Protein AF-A0A0G1ZPX1-F1 (afdb_monomer)

Mean predicted aligned error: 5.17 Å

Nearest PDB structures (foldseek):
  2aky-assembly1_A  TM=8.190E-01  e=2.776E-09  Saccharomyces cerevisiae
  4w5j-assembly4_D  TM=8.602E-01  e=3.936E-08  Streptococcus pneumoniae D39
  3aky-assembly1_A  TM=8.066E-01  e=1.492E-08  Saccharomyces cerevisiae
  4nu0-assembly2_B  TM=8.348E-01  e=5.099E-08  Streptococcus pneumoniae D39
  7e9v-assembly1_A  TM=6.976E-01  e=2.009E-09  Homo sapiens

Foldseek 3Di:
DFAFEEEEAEDALLCLQVVQVVVCVVPVAAEAELVVLLVCQLPPPVCVPPPLSVVQCCQCPVVVHHGDLVVSLVSVLVVLVVCLVVRGYYYYYDPDPDPVSCVSNVVSNCVRHNPRYHYDYRDDDPVSNCVSVVQWDADPPPRDTDHPPPPDDD

Solvent-accessible surface area (backbone atoms only — not comparable to full-atom values): 8716 Å² total; per-residue (Å²): 127,82,45,35,38,35,39,36,41,60,59,74,60,53,48,39,63,62,52,24,46,49,51,7,68,75,67,76,26,46,60,44,44,46,66,58,55,49,51,52,57,56,65,30,79,91,43,64,84,40,67,65,43,50,50,44,39,44,37,37,74,72,69,69,40,80,61,57,60,68,62,51,47,51,55,51,50,52,52,51,50,54,38,42,74,72,54,39,22,38,16,32,22,74,63,68,85,48,70,69,43,39,66,67,44,49,62,55,48,39,72,69,32,48,88,39,62,46,81,46,73,45,86,63,57,66,67,58,24,52,54,44,51,79,56,53,41,64,41,91,86,77,66,48,79,42,66,72,84,87,68,75,77,132

Radius of gyration: 16.5 Å; Cα contacts (8 Å, |Δi|>4): 197; chains: 1; bounding box: 27×48×40 Å

Secondary structure (DSSP, 8-state):
----EEEEE--TTS-HHHHHHHHHHHHT-EEEEHHHHHHHHHT-GGGTT-HHHHHHHHHHHTS-PPPPHHHHHHHHHHHHHHHHHTT--EEEES---SHHHHHHHHHHHHHHHTT-EEEEE----HHHHHHHHHT-EE-TTT--EE--TT----

Sequence (154 aa):
MKPFLVLIFGPPGSGKSTQAENVAKKFDAVHVDTGELLRRILHDPARQHDPKIREERIKHETDGQLNDSLWVGGIVNDELRKLATDGKSVASSGFPRTIFEAEIELPVMRELFRERIFAFILRVGEETSLFRNSRRRICTKCHKPHQKANAAPF

Structure (mmCIF, N/CA/C/O backbone):
data_AF-A0A0G1ZPX1-F1
#
_entry.id   AF-A0A0G1ZPX1-F1
#
loop_
_atom_site.group_PDB
_atom_site.id
_atom_site.type_symbol
_atom_site.label_atom_id
_atom_site.label_alt_id
_atom_site.label_comp_id
_atom_site.label_asym_id
_atom_site.label_entity_id
_atom_site.label_seq_id
_atom_site.pdbx_PDB_ins_code
_atom_site.Cartn_x
_atom_site.Cartn_y
_atom_site.Cartn_z
_atom_site.occupancy
_atom_site.B_iso_or_equiv
_atom_site.auth_seq_id
_atom_site.auth_comp_id
_atom_site.auth_asym_id
_atom_site.auth_atom_id
_atom_site.pdbx_PDB_model_num
ATOM 1 N N . MET A 1 1 ? -13.184 1.446 19.617 1.00 65.62 1 MET A N 1
ATOM 2 C CA . MET A 1 1 ? -11.769 1.015 19.744 1.00 65.62 1 MET A CA 1
ATOM 3 C C . MET A 1 1 ? -10.906 2.067 19.056 1.00 65.62 1 MET A C 1
ATOM 5 O O . MET A 1 1 ? -11.376 2.617 18.073 1.00 65.62 1 MET A O 1
ATOM 9 N N . LYS A 1 2 ? -9.707 2.407 19.552 1.00 86.31 2 LYS A N 1
ATOM 10 C CA . LYS A 1 2 ? -8.826 3.332 18.805 1.00 86.31 2 LYS A CA 1
ATOM 11 C C . LYS A 1 2 ? -8.444 2.691 17.447 1.00 86.31 2 LYS A C 1
ATOM 13 O O . LYS A 1 2 ? -8.411 1.457 17.393 1.00 86.31 2 LYS A O 1
ATOM 18 N N . PRO A 1 3 ? -8.147 3.461 16.389 1.00 95.12 3 PRO A N 1
ATOM 19 C CA . PRO A 1 3 ? -7.585 2.912 15.154 1.00 95.12 3 PRO A CA 1
ATOM 20 C C . PRO A 1 3 ? -6.213 2.262 15.386 1.00 95.12 3 PRO A C 1
ATOM 22 O O . PRO A 1 3 ? -5.539 2.550 16.383 1.00 95.12 3 PRO A O 1
ATOM 25 N N . PHE A 1 4 ? -5.811 1.355 14.502 1.00 97.69 4 PHE A N 1
ATOM 26 C CA . PHE A 1 4 ? -4.465 0.777 14.446 1.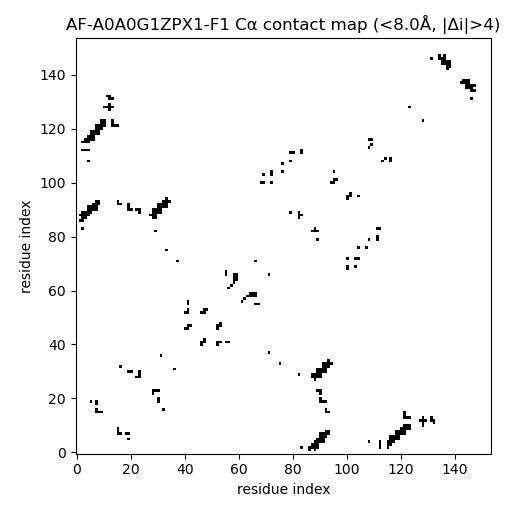00 97.69 4 PHE A CA 1
ATOM 27 C C . PHE A 1 4 ? -4.038 0.575 12.990 1.00 97.69 4 PHE A C 1
ATOM 29 O O . PHE A 1 4 ? -4.887 0.501 12.102 1.00 97.69 4 PHE A O 1
ATOM 36 N N . LEU A 1 5 ? -2.737 0.425 12.767 1.00 98.31 5 LEU A N 1
ATOM 37 C CA . LEU A 1 5 ? -2.144 0.118 11.471 1.00 98.31 5 LEU A CA 1
ATOM 38 C C . LEU A 1 5 ? -1.375 -1.203 11.549 1.00 98.31 5 LEU A C 1
ATOM 40 O O . LEU A 1 5 ? -0.549 -1.401 12.436 1.00 98.31 5 LEU A O 1
ATOM 44 N N . VAL A 1 6 ? -1.634 -2.105 10.609 1.00 98.44 6 VAL A N 1
ATOM 45 C CA . VAL A 1 6 ? -0.861 -3.331 10.398 1.00 98.44 6 VAL A CA 1
ATOM 46 C C . VAL A 1 6 ? -0.168 -3.243 9.046 1.00 98.44 6 VAL A C 1
ATOM 48 O O . VAL A 1 6 ? -0.834 -3.088 8.033 1.00 98.44 6 VAL A O 1
ATOM 51 N N . LEU A 1 7 ? 1.152 -3.384 9.015 1.00 98.12 7 LEU A N 1
ATOM 52 C CA . LEU A 1 7 ? 1.969 -3.456 7.808 1.00 98.12 7 LEU A CA 1
ATOM 53 C C . LEU A 1 7 ? 2.355 -4.912 7.546 1.00 98.12 7 LEU A C 1
ATOM 55 O O . LEU A 1 7 ? 2.840 -5.598 8.450 1.00 98.12 7 LEU A O 1
ATOM 59 N N . ILE A 1 8 ? 2.163 -5.391 6.315 1.00 97.94 8 ILE A N 1
ATOM 60 C CA . ILE A 1 8 ? 2.538 -6.757 5.925 1.00 97.94 8 ILE A CA 1
ATOM 61 C C . ILE A 1 8 ? 3.564 -6.738 4.794 1.00 97.94 8 ILE A C 1
ATOM 63 O O . ILE A 1 8 ? 3.263 -6.433 3.637 1.00 97.94 8 ILE A O 1
ATOM 67 N N . PHE A 1 9 ? 4.775 -7.163 5.135 1.00 96.31 9 PHE A N 1
ATOM 68 C CA . PHE A 1 9 ? 5.931 -7.257 4.254 1.00 96.31 9 PHE A CA 1
ATOM 69 C C . PHE A 1 9 ? 6.220 -8.700 3.830 1.00 96.31 9 PHE A C 1
ATOM 71 O O . PHE A 1 9 ? 5.698 -9.669 4.382 1.00 96.31 9 PHE A O 1
ATOM 78 N N . GLY A 1 10 ? 7.077 -8.852 2.823 1.00 94.00 10 GLY A N 1
ATOM 79 C CA . GLY A 1 10 ? 7.533 -10.144 2.311 1.00 94.00 10 GLY A CA 1
ATOM 80 C C . GLY A 1 10 ? 7.719 -10.152 0.790 1.00 94.00 10 GLY A C 1
ATOM 81 O O . GLY A 1 10 ? 7.264 -9.233 0.098 1.00 94.00 10 GLY A O 1
ATOM 82 N N . PRO A 1 11 ? 8.343 -11.200 0.230 1.00 92.62 11 PRO A N 1
ATOM 83 C CA . PRO A 1 11 ? 8.634 -11.267 -1.199 1.00 92.62 11 PRO A CA 1
ATOM 84 C C . PRO A 1 11 ? 7.355 -11.361 -2.054 1.00 92.62 11 PRO A C 1
ATOM 86 O O . PRO A 1 11 ? 6.268 -11.676 -1.545 1.00 92.62 11 PRO A O 1
ATOM 89 N N . PRO A 1 12 ? 7.413 -11.057 -3.364 1.00 89.44 12 PRO A N 1
ATOM 90 C CA . PRO A 1 12 ? 6.324 -11.362 -4.294 1.00 89.44 12 PRO A CA 1
ATOM 91 C C . PRO A 1 12 ? 5.862 -12.818 -4.136 1.00 89.44 12 PRO A C 1
ATOM 93 O O . PRO A 1 12 ? 6.661 -13.704 -3.886 1.00 89.44 12 PRO A O 1
ATOM 96 N N . GLY A 1 13 ? 4.564 -13.102 -4.229 1.00 89.31 13 GLY A N 1
ATOM 97 C CA . GLY A 1 13 ? 4.069 -14.479 -4.042 1.00 89.31 13 GLY A CA 1
ATOM 98 C C . GLY A 1 13 ? 4.023 -14.988 -2.590 1.00 89.31 13 GLY A C 1
ATOM 99 O O . GLY A 1 13 ? 3.494 -16.074 -2.355 1.00 89.31 13 GLY A O 1
ATOM 100 N N . SER A 1 14 ? 4.470 -14.217 -1.590 1.00 93.12 14 SER A N 1
ATOM 101 C CA . SER A 1 14 ? 4.420 -14.663 -0.185 1.00 93.12 14 SER A CA 1
ATOM 102 C C . SER A 1 14 ? 3.011 -14.728 0.416 1.00 93.12 14 SER A C 1
ATOM 104 O O . SER A 1 14 ? 2.803 -15.426 1.404 1.00 93.12 14 SER A O 1
ATOM 106 N N . GLY A 1 15 ? 2.036 -14.048 -0.198 1.00 92.06 15 GLY A N 1
ATOM 107 C CA . GLY A 1 15 ? 0.650 -13.991 0.279 1.00 92.06 15 GLY A CA 1
ATOM 108 C C . GLY A 1 15 ? 0.310 -12.750 1.111 1.00 92.06 15 GLY A C 1
ATOM 109 O O . GLY A 1 15 ? -0.698 -12.766 1.807 1.00 92.06 15 GLY A O 1
ATOM 110 N N . LYS A 1 16 ? 1.111 -11.674 1.031 1.00 94.56 16 LYS A N 1
ATOM 111 C CA . LYS A 1 16 ? 0.893 -10.418 1.782 1.00 94.56 16 LYS A CA 1
ATOM 112 C C . LYS A 1 16 ? -0.537 -9.890 1.682 1.00 94.56 16 LYS A C 1
ATOM 114 O O . LYS A 1 16 ? -1.182 -9.743 2.708 1.00 94.56 16 LYS A O 1
ATOM 119 N N . SER A 1 17 ? -1.038 -9.673 0.461 1.00 92.50 17 SER A N 1
ATOM 120 C CA . SER A 1 17 ? -2.388 -9.141 0.232 1.00 92.50 17 SER A CA 1
ATOM 121 C C . SER A 1 17 ? -3.462 -10.073 0.800 1.00 92.50 17 SER A C 1
ATOM 123 O O . SER A 1 17 ? -4.414 -9.606 1.406 1.00 92.50 17 SER A O 1
ATOM 125 N N . THR A 1 18 ? -3.280 -11.397 0.701 1.00 93.00 18 THR A N 1
ATOM 126 C CA . THR A 1 18 ? -4.194 -12.377 1.315 1.00 93.00 18 THR A CA 1
ATOM 127 C C . THR A 1 18 ? -4.211 -12.260 2.837 1.00 93.00 18 THR A C 1
ATOM 129 O O . THR A 1 18 ? -5.279 -12.274 3.442 1.00 93.00 18 THR A O 1
ATOM 132 N N . GLN A 1 19 ? -3.045 -12.125 3.474 1.00 96.00 19 GLN A N 1
ATOM 133 C CA . GLN A 1 19 ? -2.977 -11.947 4.924 1.00 96.00 19 GLN A CA 1
ATOM 134 C C . GLN A 1 19 ? -3.530 -10.584 5.355 1.00 96.00 19 GLN A C 1
ATOM 136 O O . GLN A 1 19 ? -4.224 -10.511 6.364 1.00 96.00 19 GLN A O 1
ATOM 141 N N . ALA A 1 20 ? -3.302 -9.528 4.573 1.00 97.06 20 ALA A N 1
ATOM 142 C CA . ALA A 1 20 ? -3.843 -8.199 4.846 1.00 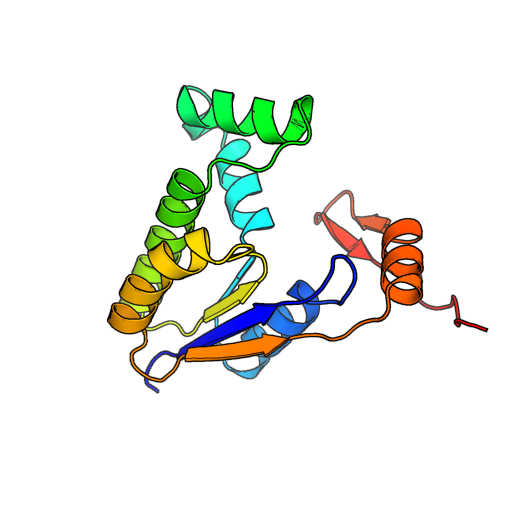97.06 20 ALA A CA 1
ATOM 143 C C . ALA A 1 20 ? -5.374 -8.195 4.739 1.00 97.06 20 ALA A C 1
ATOM 145 O O . ALA A 1 20 ? -6.039 -7.686 5.635 1.00 97.06 20 ALA A O 1
ATOM 146 N N . GLU A 1 21 ? -5.937 -8.861 3.726 1.00 95.94 21 GLU A N 1
ATOM 147 C CA . GLU A 1 21 ? -7.383 -9.058 3.578 1.00 95.94 21 GLU A CA 1
ATOM 148 C C . GLU A 1 21 ? -7.968 -9.860 4.759 1.00 95.94 21 GLU A C 1
ATOM 150 O O . GLU A 1 21 ? -9.048 -9.538 5.256 1.00 95.94 21 GLU A O 1
ATOM 155 N N . ASN A 1 22 ? -7.255 -10.875 5.262 1.00 97.12 22 ASN A N 1
ATOM 156 C CA . ASN A 1 22 ? -7.686 -11.642 6.436 1.00 97.12 22 ASN A CA 1
ATOM 157 C C . ASN A 1 22 ? -7.653 -10.811 7.728 1.00 97.12 22 ASN A C 1
ATOM 159 O O . ASN A 1 22 ? -8.587 -10.892 8.525 1.00 97.12 22 ASN A O 1
ATOM 163 N N . VAL A 1 23 ? -6.603 -10.010 7.938 1.00 97.81 23 VAL A N 1
ATOM 164 C CA . VAL A 1 23 ? -6.504 -9.076 9.074 1.00 97.81 23 VAL A CA 1
ATOM 165 C C . VAL A 1 23 ? -7.627 -8.043 8.999 1.00 97.81 23 VAL A C 1
ATOM 167 O O . VAL A 1 23 ? -8.340 -7.855 9.982 1.00 97.81 23 VAL A O 1
ATOM 170 N N . ALA A 1 24 ? -7.831 -7.439 7.826 1.00 97.81 24 ALA A N 1
ATOM 171 C CA . ALA A 1 24 ? -8.905 -6.489 7.565 1.00 97.81 24 ALA A CA 1
ATOM 172 C C . ALA A 1 24 ? -10.274 -7.061 7.957 1.00 97.81 24 ALA A C 1
ATOM 174 O O . ALA A 1 24 ? -10.969 -6.493 8.796 1.00 97.81 24 ALA A O 1
ATOM 175 N N . LYS A 1 25 ? -10.613 -8.254 7.450 1.00 97.62 25 LYS A N 1
ATOM 176 C CA . LYS A 1 25 ? -11.876 -8.938 7.773 1.00 97.62 25 LYS A CA 1
ATOM 177 C C . LYS A 1 25 ? -12.015 -9.277 9.255 1.00 97.62 25 LYS A C 1
ATOM 179 O O . LYS A 1 25 ? -13.089 -9.108 9.819 1.00 97.62 25 LYS A O 1
ATOM 184 N N . LYS A 1 26 ? -10.953 -9.782 9.886 1.00 97.88 26 LYS A N 1
ATOM 185 C CA . LYS A 1 26 ? -11.003 -10.254 11.278 1.00 97.88 26 LYS A CA 1
ATOM 186 C C . LYS A 1 26 ? -11.179 -9.118 12.286 1.00 97.88 26 LYS A C 1
ATOM 188 O O . LYS A 1 26 ? -11.785 -9.334 13.330 1.00 97.88 26 LYS A O 1
ATOM 193 N N . PHE A 1 27 ? -10.620 -7.947 11.999 1.00 96.88 27 PHE A N 1
ATOM 194 C CA . PHE A 1 27 ? -10.555 -6.836 12.948 1.00 96.88 27 PHE A CA 1
ATOM 195 C C . PHE A 1 27 ? -11.361 -5.603 12.520 1.00 96.88 27 PHE A C 1
ATOM 197 O O . PHE A 1 27 ? -11.142 -4.533 13.086 1.00 96.88 27 PHE A O 1
ATOM 204 N N . ASP A 1 28 ? -12.263 -5.749 11.542 1.00 96.50 28 ASP A N 1
ATOM 205 C CA . ASP A 1 28 ? -13.049 -4.646 10.965 1.00 96.50 28 ASP A CA 1
ATOM 206 C C . ASP A 1 28 ? -12.162 -3.458 10.539 1.00 96.50 28 ASP A C 1
ATOM 208 O O . ASP A 1 28 ? -12.388 -2.292 10.863 1.00 96.50 28 ASP A O 1
ATOM 212 N N . ALA A 1 29 ? -11.068 -3.790 9.854 1.00 97.94 29 ALA A N 1
ATOM 213 C CA . ALA A 1 29 ? -10.107 -2.841 9.312 1.00 97.94 29 ALA A CA 1
ATOM 214 C C . ALA A 1 29 ? -10.225 -2.772 7.782 1.00 97.94 29 ALA A C 1
ATOM 216 O O . ALA A 1 29 ? -10.775 -3.663 7.135 1.00 97.94 29 ALA A O 1
ATOM 217 N N . VAL A 1 30 ? -9.681 -1.713 7.190 1.00 98.12 30 VAL A N 1
ATOM 218 C CA . VAL A 1 30 ? -9.629 -1.530 5.736 1.00 98.12 30 VAL A CA 1
ATOM 219 C C . VAL A 1 30 ? -8.313 -2.088 5.204 1.00 98.12 30 VAL A C 1
ATOM 221 O O . VAL A 1 30 ? -7.242 -1.769 5.718 1.00 98.12 30 VAL A O 1
ATOM 224 N N . HIS A 1 31 ? -8.382 -2.930 4.170 1.00 97.88 31 HIS A N 1
ATOM 225 C CA . HIS A 1 31 ? -7.189 -3.379 3.453 1.00 97.88 31 HIS A CA 1
ATOM 226 C C . HIS A 1 31 ? -6.764 -2.310 2.444 1.00 97.88 31 HIS A C 1
ATOM 228 O O . HIS A 1 31 ? -7.504 -2.015 1.509 1.00 97.88 31 HIS A O 1
ATOM 234 N N . VAL A 1 32 ? -5.565 -1.759 2.628 1.00 97.44 32 VAL A N 1
ATOM 235 C CA . VAL A 1 32 ? -4.914 -0.862 1.669 1.00 97.44 32 VAL A CA 1
ATOM 236 C C . VAL A 1 32 ? -3.848 -1.659 0.912 1.00 97.44 32 VAL A C 1
ATOM 238 O O . VAL A 1 32 ? -2.773 -1.947 1.436 1.00 97.44 32 VAL A O 1
ATOM 241 N N . ASP A 1 33 ? -4.150 -2.061 -0.323 1.00 95.38 33 ASP A N 1
ATOM 242 C CA . ASP A 1 33 ? -3.153 -2.602 -1.254 1.00 95.38 33 ASP A CA 1
ATOM 243 C C . ASP A 1 33 ? -2.617 -1.454 -2.112 1.00 95.38 33 ASP A C 1
ATOM 245 O O . ASP A 1 33 ? -3.327 -0.940 -2.980 1.00 95.38 33 ASP A O 1
ATOM 249 N N . THR A 1 34 ? -1.368 -1.039 -1.881 1.00 94.31 34 THR A N 1
ATOM 250 C CA . THR A 1 34 ? -0.774 0.098 -2.603 1.00 94.31 34 THR A CA 1
ATOM 251 C C . THR A 1 34 ? -0.768 -0.131 -4.111 1.00 94.31 34 THR A C 1
ATOM 253 O O . THR A 1 34 ? -1.014 0.793 -4.877 1.00 94.31 34 THR A O 1
ATOM 256 N N . GLY A 1 35 ? -0.540 -1.367 -4.564 1.00 91.44 35 GLY A N 1
ATOM 257 C CA . GLY A 1 35 ? -0.548 -1.674 -5.991 1.00 91.44 35 GLY A CA 1
ATOM 258 C C . GLY A 1 35 ? -1.940 -1.525 -6.601 1.00 91.44 35 GLY A C 1
ATOM 259 O O . GLY A 1 35 ? -2.070 -1.069 -7.734 1.00 91.44 35 GLY A O 1
ATOM 260 N N . GLU A 1 36 ? -2.992 -1.902 -5.872 1.00 91.62 36 GLU A N 1
ATOM 261 C CA . GLU A 1 36 ? -4.369 -1.685 -6.319 1.00 91.62 36 GLU A CA 1
ATOM 262 C C . GLU A 1 36 ? -4.759 -0.206 -6.292 1.00 91.62 36 GLU A C 1
ATOM 264 O O . GLU A 1 36 ? -5.353 0.275 -7.255 1.00 91.62 36 GLU A O 1
ATOM 269 N N . LEU A 1 37 ? -4.380 0.516 -5.235 1.00 94.75 37 LEU A N 1
ATOM 270 C CA . LEU A 1 37 ? -4.597 1.956 -5.110 1.00 94.75 37 LEU A CA 1
ATOM 271 C C . LEU A 1 37 ? -3.966 2.714 -6.286 1.00 94.75 37 LEU A C 1
ATOM 273 O O . LEU A 1 37 ? -4.651 3.480 -6.963 1.00 94.75 37 LEU A O 1
ATOM 277 N N . LEU A 1 38 ? -2.695 2.433 -6.588 1.00 94.06 38 LEU A N 1
ATOM 278 C CA . LEU A 1 38 ? -1.994 3.039 -7.719 1.00 94.06 38 LEU A CA 1
ATOM 279 C C . LEU A 1 38 ? -2.639 2.661 -9.055 1.00 94.06 38 LEU A C 1
ATOM 281 O O . LEU A 1 38 ? -2.897 3.549 -9.859 1.00 94.06 38 LEU A O 1
ATOM 285 N N . ARG A 1 39 ? -2.986 1.383 -9.286 1.00 91.44 39 ARG A N 1
ATOM 286 C CA . ARG A 1 39 ? -3.693 0.972 -10.516 1.00 91.44 39 ARG A CA 1
ATOM 287 C C . ARG A 1 39 ? -5.006 1.732 -10.705 1.00 91.44 39 ARG A C 1
ATOM 289 O O . ARG A 1 39 ? -5.286 2.187 -11.809 1.00 91.44 39 ARG A O 1
ATOM 296 N N . ARG A 1 40 ? -5.803 1.901 -9.644 1.00 93.19 40 ARG A N 1
ATOM 297 C CA . ARG A 1 40 ? -7.055 2.674 -9.715 1.00 93.19 40 ARG A CA 1
ATOM 298 C C . ARG A 1 40 ? -6.792 4.123 -10.113 1.00 93.19 40 ARG A C 1
ATOM 300 O O . ARG A 1 40 ? -7.521 4.644 -10.941 1.00 93.19 40 ARG A O 1
ATOM 307 N N . ILE A 1 41 ? -5.750 4.746 -9.566 1.00 94.25 41 ILE A N 1
ATOM 308 C CA . ILE A 1 41 ? -5.385 6.137 -9.864 1.00 94.25 41 ILE A CA 1
ATOM 309 C C . ILE A 1 41 ? -4.851 6.290 -11.296 1.00 94.25 41 ILE A C 1
ATOM 311 O O . ILE A 1 41 ? -5.276 7.194 -12.010 1.00 94.25 41 ILE A O 1
ATOM 315 N N . LEU A 1 42 ? -3.957 5.399 -11.734 1.00 93.81 42 LEU A N 1
ATOM 316 C CA . LEU A 1 42 ? -3.329 5.445 -13.061 1.00 93.81 42 LEU A CA 1
ATOM 317 C C . LEU A 1 42 ? -4.328 5.205 -14.208 1.00 93.81 42 LEU A C 1
ATOM 319 O O . LEU A 1 42 ? -4.159 5.739 -15.312 1.00 93.81 42 LEU A O 1
ATOM 323 N N . HIS A 1 43 ? -5.381 4.427 -13.941 1.00 92.00 43 HIS A N 1
ATOM 324 C CA . HIS A 1 43 ? -6.438 4.101 -14.900 1.00 92.00 43 HIS A CA 1
ATOM 325 C C . HIS A 1 43 ? -7.757 4.850 -14.659 1.00 92.00 43 HIS A C 1
ATOM 327 O O . HIS A 1 43 ? -8.734 4.571 -15.351 1.00 92.00 43 HIS A O 1
ATOM 333 N N . ASP A 1 44 ? -7.809 5.800 -13.720 1.00 94.12 44 ASP A N 1
ATOM 334 C CA . ASP A 1 44 ? -9.000 6.623 -13.487 1.00 94.12 44 ASP A CA 1
ATOM 335 C C . ASP A 1 44 ? -9.267 7.496 -14.730 1.00 94.12 44 ASP A C 1
ATOM 337 O O . ASP A 1 44 ? -8.412 8.327 -15.069 1.00 94.12 44 ASP A O 1
ATOM 341 N N . PRO A 1 45 ? -10.414 7.345 -15.427 1.00 91.50 45 PRO A N 1
ATOM 342 C CA . PRO A 1 45 ? -10.745 8.147 -16.603 1.00 91.50 45 PRO A CA 1
ATOM 343 C C . PRO A 1 45 ? -10.716 9.655 -16.329 1.00 91.50 45 PRO A C 1
ATOM 345 O O . PRO A 1 45 ? -10.308 10.426 -17.195 1.00 91.50 45 PRO A O 1
ATOM 348 N N . ALA A 1 46 ? -11.081 10.077 -15.114 1.00 94.25 46 ALA A N 1
ATOM 349 C CA . ALA A 1 46 ? -11.112 11.487 -14.736 1.00 94.25 46 ALA A CA 1
ATOM 350 C C . ALA A 1 46 ? -9.710 12.103 -14.595 1.00 94.25 46 ALA A C 1
ATOM 352 O O . ALA A 1 46 ? -9.565 13.322 -14.639 1.00 94.25 46 ALA A O 1
ATOM 353 N N . ARG A 1 47 ? -8.667 11.274 -14.443 1.00 91.06 47 ARG A N 1
ATOM 354 C CA . ARG A 1 47 ? -7.282 11.713 -14.202 1.00 91.06 47 ARG A CA 1
ATOM 355 C C . ARG A 1 47 ? -6.368 11.541 -15.412 1.00 91.06 47 ARG A C 1
ATOM 357 O O . ARG A 1 47 ? -5.183 11.839 -15.331 1.00 91.06 47 ARG A O 1
ATOM 364 N N . GLN A 1 48 ? -6.896 11.091 -16.552 1.00 87.75 48 GLN A N 1
ATOM 365 C CA . GLN A 1 48 ? -6.087 10.784 -17.741 1.00 87.75 48 GLN A CA 1
ATOM 366 C C . GLN A 1 48 ? -5.392 12.007 -18.358 1.00 87.75 48 GLN A C 1
ATOM 368 O O . GLN A 1 48 ? -4.424 11.846 -19.102 1.00 87.75 48 GLN A O 1
ATOM 373 N N . HIS A 1 49 ? -5.874 13.214 -18.053 1.00 90.94 49 HIS A N 1
ATOM 374 C CA . HIS A 1 49 ? -5.281 14.471 -18.511 1.00 90.94 49 HIS A CA 1
ATOM 375 C C . HIS A 1 49 ? -4.180 15.007 -17.587 1.00 90.94 49 HIS A C 1
ATOM 377 O O . HIS A 1 49 ? -3.502 15.958 -17.966 1.00 90.94 49 HIS A O 1
ATOM 383 N N . ASP A 1 50 ? -3.978 14.409 -16.409 1.00 95.44 50 ASP A N 1
ATOM 384 C CA . ASP A 1 50 ? -2.910 14.804 -15.495 1.00 95.44 50 ASP A CA 1
ATOM 385 C C . ASP A 1 50 ? -1.543 14.345 -16.055 1.00 95.44 50 ASP A C 1
ATOM 387 O O . ASP A 1 50 ? -1.323 13.139 -16.250 1.00 95.44 50 ASP A O 1
ATOM 391 N N . PRO A 1 51 ? -0.604 15.276 -16.329 1.00 95.19 51 PRO A N 1
ATOM 392 C CA . PRO A 1 51 ? 0.711 14.938 -16.866 1.00 95.19 51 PRO A CA 1
ATOM 393 C C . PRO A 1 51 ? 1.499 13.972 -15.978 1.00 95.19 51 PRO A C 1
ATOM 395 O O . PRO A 1 51 ? 2.175 13.086 -16.504 1.00 95.19 51 PRO A O 1
ATOM 398 N N . LYS A 1 52 ? 1.381 14.100 -14.649 1.00 95.50 52 LYS A N 1
ATOM 399 C CA . LYS A 1 52 ? 2.088 13.243 -13.697 1.00 95.50 52 LYS A CA 1
ATOM 400 C C . LYS A 1 52 ? 1.536 11.824 -13.728 1.00 95.50 52 LYS A C 1
ATOM 402 O O . LYS A 1 52 ? 2.305 10.870 -13.754 1.00 95.50 52 LYS A O 1
ATOM 407 N N . ILE A 1 53 ? 0.213 11.669 -13.814 1.00 94.75 53 ILE A N 1
ATOM 408 C CA . ILE A 1 53 ? -0.421 10.349 -13.971 1.00 94.75 53 ILE A CA 1
ATOM 409 C C . ILE A 1 53 ? 0.050 9.660 -15.249 1.00 94.75 53 ILE A C 1
ATOM 411 O O . ILE A 1 53 ? 0.360 8.468 -15.237 1.00 94.75 53 ILE A O 1
ATOM 415 N N . ARG A 1 54 ? 0.130 10.402 -16.358 1.00 94.12 54 ARG A N 1
ATOM 416 C CA . ARG A 1 54 ? 0.610 9.855 -17.630 1.00 94.12 54 ARG A CA 1
ATOM 417 C C . ARG A 1 54 ? 2.074 9.417 -17.548 1.00 94.12 54 ARG A C 1
ATOM 419 O O . ARG A 1 54 ? 2.388 8.330 -18.027 1.00 94.12 54 ARG A O 1
ATOM 426 N N . GLU A 1 55 ? 2.940 10.241 -16.963 1.00 95.19 55 GLU A N 1
ATOM 427 C CA . GLU A 1 55 ? 4.359 9.928 -16.742 1.00 95.19 55 GLU A CA 1
ATOM 428 C C . GLU A 1 55 ? 4.518 8.648 -15.909 1.00 95.19 55 GLU A C 1
ATOM 430 O O . GLU A 1 55 ? 5.169 7.695 -16.336 1.00 95.19 55 GLU A O 1
ATOM 435 N N . GLU A 1 56 ? 3.857 8.593 -14.753 1.00 95.94 56 GLU A N 1
ATOM 436 C CA . GLU A 1 56 ? 3.931 7.469 -13.818 1.00 95.94 56 GLU A CA 1
ATOM 437 C C . GLU A 1 56 ? 3.358 6.176 -14.408 1.00 95.94 56 GLU A C 1
ATOM 439 O O . GLU A 1 56 ? 3.877 5.086 -14.152 1.00 95.94 56 GLU A O 1
ATOM 444 N N . ARG A 1 57 ? 2.323 6.278 -15.251 1.00 93.75 57 ARG A N 1
ATOM 445 C CA . ARG A 1 57 ? 1.784 5.124 -15.974 1.00 93.75 57 ARG A CA 1
ATOM 446 C C . ARG A 1 57 ? 2.792 4.565 -16.972 1.00 93.75 57 ARG A C 1
ATOM 448 O O . ARG A 1 57 ? 3.010 3.359 -16.981 1.00 93.75 57 ARG A O 1
ATOM 455 N N . ILE A 1 58 ? 3.414 5.419 -17.789 1.00 92.19 58 ILE A N 1
ATOM 456 C CA . ILE A 1 58 ? 4.426 4.993 -18.774 1.00 92.19 58 ILE A CA 1
ATOM 457 C C . ILE A 1 58 ? 5.606 4.333 -18.057 1.00 92.19 58 ILE A C 1
ATOM 459 O O . ILE A 1 58 ? 5.986 3.215 -18.402 1.00 92.19 58 ILE A O 1
ATOM 463 N N . LYS A 1 59 ? 6.113 4.973 -17.000 1.00 92.88 59 LYS A N 1
ATOM 464 C CA . LYS A 1 59 ? 7.221 4.455 -16.192 1.00 92.88 59 LYS A CA 1
ATOM 465 C C . LYS A 1 59 ? 6.936 3.051 -15.645 1.00 92.88 59 LYS A C 1
ATOM 467 O O . LYS A 1 59 ? 7.800 2.177 -15.690 1.00 92.88 59 LYS A O 1
ATOM 472 N N . HIS A 1 60 ? 5.722 2.821 -15.146 1.00 90.69 60 HIS A N 1
ATOM 473 C CA . HIS A 1 60 ? 5.343 1.545 -14.544 1.00 90.69 60 HIS A CA 1
ATOM 474 C C . HIS A 1 60 ? 4.985 0.456 -15.565 1.00 90.69 60 HIS A C 1
ATOM 476 O O . HIS A 1 60 ? 5.407 -0.690 -15.421 1.00 90.69 60 HIS A O 1
ATOM 482 N N . GLU A 1 61 ? 4.194 0.786 -16.585 1.00 89.88 61 GLU A N 1
ATOM 483 C CA . GLU A 1 61 ? 3.624 -0.205 -17.508 1.00 89.88 61 GLU A CA 1
ATOM 484 C C . GLU A 1 61 ? 4.499 -0.465 -18.730 1.00 89.88 61 GLU A C 1
ATOM 486 O O . GLU A 1 61 ? 4.550 -1.598 -19.208 1.00 89.88 61 GLU A O 1
ATOM 491 N N . THR A 1 62 ? 5.181 0.565 -19.226 1.00 87.69 62 THR A N 1
ATOM 492 C CA . THR A 1 62 ? 6.009 0.472 -20.432 1.00 87.69 62 THR A CA 1
ATOM 493 C C . THR A 1 62 ? 7.454 0.161 -20.072 1.00 87.69 62 THR A C 1
ATOM 495 O O . THR A 1 62 ? 8.040 -0.760 -20.637 1.00 87.69 62 THR A O 1
ATOM 498 N N . ASP A 1 63 ? 8.014 0.881 -19.098 1.00 90.12 63 ASP A N 1
ATOM 499 C CA . ASP A 1 63 ? 9.445 0.778 -18.780 1.00 90.12 63 ASP A CA 1
ATOM 500 C C . ASP A 1 63 ? 9.741 -0.285 -17.710 1.00 90.12 63 ASP A C 1
ATOM 502 O O . ASP A 1 63 ? 10.902 -0.592 -17.435 1.00 90.12 63 ASP A O 1
ATOM 506 N N . GLY A 1 64 ? 8.698 -0.839 -17.077 1.00 86.88 64 GLY A N 1
ATOM 507 C CA . GLY A 1 64 ? 8.820 -1.818 -15.994 1.00 86.88 64 GLY A CA 1
ATOM 508 C C . GLY A 1 64 ? 9.498 -1.265 -14.735 1.00 86.88 64 GLY A C 1
ATOM 509 O O . GLY A 1 64 ? 9.984 -2.036 -13.905 1.00 86.88 64 GLY A O 1
ATOM 510 N N . GLN A 1 65 ? 9.560 0.060 -14.592 1.00 90.56 65 GLN A N 1
ATOM 511 C CA . GLN A 1 65 ? 10.184 0.732 -13.460 1.00 90.56 65 GLN A CA 1
ATOM 512 C C . GLN A 1 65 ? 9.179 0.963 -12.330 1.00 90.56 65 GLN A C 1
ATOM 514 O O . GLN A 1 65 ? 7.963 0.966 -12.510 1.00 90.56 65 GLN A O 1
ATOM 519 N N . LEU A 1 66 ? 9.691 1.191 -11.123 1.00 88.62 66 LEU A N 1
ATOM 520 C CA . LEU A 1 66 ? 8.839 1.591 -10.012 1.00 88.62 66 LEU A CA 1
ATOM 521 C C . LEU A 1 66 ? 8.378 3.042 -10.183 1.00 88.62 66 LEU A C 1
ATOM 523 O O . LEU A 1 66 ? 9.152 3.908 -10.599 1.00 88.62 66 LEU A O 1
ATOM 527 N N . ASN A 1 67 ? 7.132 3.302 -9.789 1.00 94.25 67 ASN A N 1
ATOM 528 C CA . ASN A 1 67 ? 6.630 4.660 -9.624 1.00 94.25 67 ASN A CA 1
ATOM 529 C C . ASN A 1 67 ? 7.499 5.469 -8.656 1.00 94.25 67 ASN A C 1
ATOM 531 O O . ASN A 1 67 ? 8.147 4.896 -7.775 1.00 94.25 67 ASN A O 1
ATOM 535 N N . ASP A 1 68 ? 7.513 6.789 -8.830 1.00 94.69 68 ASP A N 1
ATOM 536 C CA . ASP A 1 68 ? 8.272 7.692 -7.966 1.00 94.69 68 ASP A CA 1
ATOM 537 C C . ASP A 1 68 ? 7.886 7.541 -6.482 1.00 94.69 68 ASP A C 1
ATOM 539 O O . ASP A 1 68 ? 6.712 7.611 -6.116 1.00 94.69 68 ASP A O 1
ATOM 543 N N . SER A 1 69 ? 8.881 7.324 -5.617 1.00 94.94 69 SER A N 1
ATOM 544 C CA . SER A 1 69 ? 8.654 7.033 -4.197 1.00 94.94 69 SER A CA 1
ATOM 545 C C . SER A 1 69 ? 7.967 8.175 -3.446 1.00 94.94 69 SER A C 1
ATOM 547 O O . SER A 1 69 ? 7.154 7.902 -2.564 1.00 94.94 69 SER A O 1
ATOM 549 N N . LEU A 1 70 ? 8.257 9.437 -3.785 1.00 95.31 70 LEU A N 1
ATOM 550 C CA . LEU A 1 70 ? 7.633 10.594 -3.135 1.00 95.31 70 LEU A CA 1
ATOM 551 C C . LEU A 1 70 ? 6.177 10.739 -3.574 1.00 95.31 70 LEU A C 1
ATOM 553 O O . LEU A 1 70 ? 5.299 10.964 -2.741 1.00 95.31 70 LEU A O 1
ATOM 557 N N . TRP A 1 71 ? 5.912 10.550 -4.866 1.00 95.44 71 TRP A N 1
ATOM 558 C CA . TRP A 1 71 ? 4.560 10.564 -5.412 1.00 95.44 71 TRP A CA 1
ATOM 559 C C . TRP A 1 71 ? 3.689 9.440 -4.828 1.00 95.44 71 TRP A C 1
ATOM 561 O O . TRP A 1 71 ? 2.578 9.698 -4.361 1.00 95.44 71 TRP A O 1
ATOM 571 N N . VAL A 1 72 ? 4.211 8.207 -4.770 1.00 95.44 72 VAL A N 1
ATOM 572 C CA . VAL A 1 72 ? 3.519 7.076 -4.126 1.00 95.44 72 VAL A CA 1
ATOM 573 C C . VAL A 1 72 ? 3.302 7.346 -2.638 1.00 95.44 72 VAL A C 1
ATOM 575 O O . VAL A 1 72 ? 2.204 7.111 -2.137 1.00 95.44 72 VAL A O 1
ATOM 578 N N . GLY A 1 73 ? 4.315 7.871 -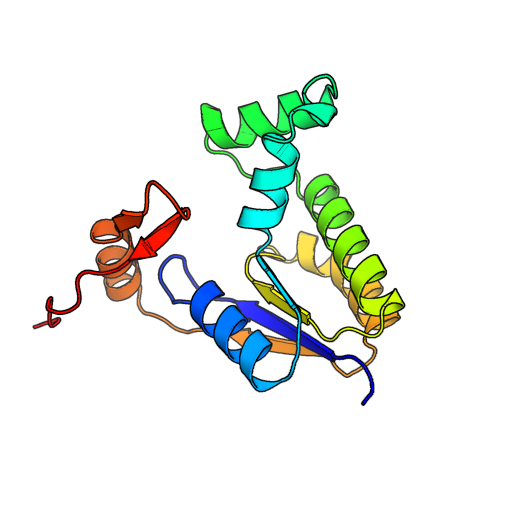1.941 1.00 96.19 73 GLY A N 1
ATOM 579 C CA . GLY A 1 73 ? 4.212 8.237 -0.530 1.00 96.19 73 GLY A CA 1
ATOM 580 C C . GLY A 1 73 ? 3.095 9.250 -0.273 1.00 96.19 73 GLY A C 1
ATOM 581 O O . GLY A 1 73 ? 2.315 9.064 0.655 1.00 96.19 73 GLY A O 1
ATOM 582 N N . GLY A 1 74 ? 2.953 10.268 -1.129 1.00 96.62 74 GLY A N 1
ATOM 583 C CA . GLY A 1 74 ? 1.845 11.226 -1.064 1.00 96.62 74 GLY A CA 1
ATOM 584 C C . GLY A 1 74 ? 0.476 10.549 -1.170 1.00 96.62 74 GLY A C 1
ATOM 585 O O . GLY A 1 74 ? -0.369 10.725 -0.298 1.00 96.62 74 GLY A O 1
ATOM 586 N N . ILE A 1 75 ? 0.296 9.688 -2.174 1.00 96.44 75 ILE A N 1
ATOM 587 C CA . ILE A 1 75 ? -0.955 8.945 -2.391 1.00 96.44 75 I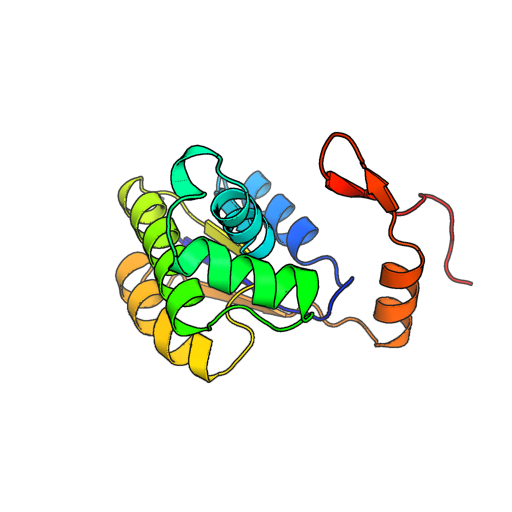LE A CA 1
ATOM 588 C C . ILE A 1 75 ? -1.311 8.050 -1.200 1.00 96.44 75 ILE A C 1
ATOM 590 O O . ILE A 1 75 ? -2.467 8.009 -0.773 1.00 96.44 75 ILE A O 1
ATOM 594 N N . VAL A 1 76 ? -0.336 7.300 -0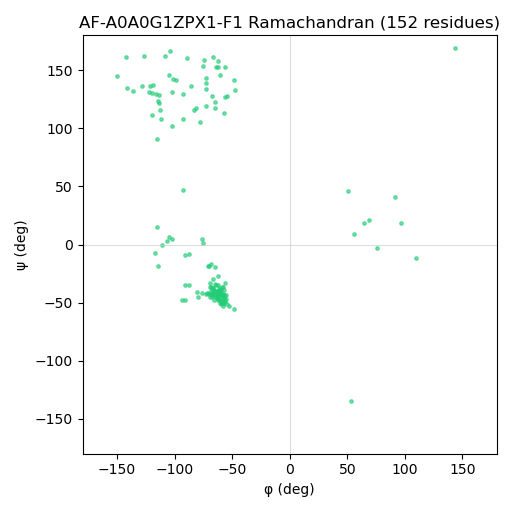.681 1.00 96.81 76 VAL A N 1
ATOM 595 C CA . VAL A 1 76 ? -0.565 6.395 0.451 1.00 96.81 76 VAL A CA 1
ATOM 596 C C . VAL A 1 76 ? -0.896 7.197 1.707 1.00 96.81 76 VAL A C 1
ATOM 598 O O . VAL A 1 76 ? -1.852 6.862 2.404 1.00 96.81 76 VAL A O 1
ATOM 601 N N . ASN A 1 77 ? -0.170 8.286 1.963 1.00 96.62 77 ASN A N 1
ATOM 602 C CA . ASN A 1 77 ? -0.421 9.159 3.103 1.00 96.62 77 ASN A CA 1
ATOM 603 C C . ASN A 1 77 ? -1.821 9.782 3.057 1.00 96.62 77 ASN A C 1
ATOM 605 O O . ASN A 1 77 ? -2.494 9.808 4.087 1.00 96.62 77 ASN A O 1
ATOM 609 N N . ASP A 1 78 ? -2.286 10.235 1.892 1.00 97.19 78 ASP A N 1
ATOM 610 C CA . ASP A 1 78 ? -3.632 10.796 1.734 1.00 97.19 78 ASP A CA 1
ATOM 611 C C . ASP A 1 78 ? -4.722 9.762 2.050 1.00 97.19 78 ASP A C 1
ATOM 613 O O . ASP A 1 78 ? -5.676 10.056 2.777 1.00 97.19 78 ASP A O 1
ATOM 617 N N . GLU A 1 79 ? -4.560 8.523 1.575 1.00 97.50 79 GLU A N 1
ATOM 618 C CA . GLU A 1 79 ? -5.504 7.440 1.869 1.00 97.50 79 GLU A CA 1
ATOM 619 C C . GLU A 1 79 ? -5.479 7.058 3.359 1.00 97.50 79 GLU A C 1
ATOM 621 O O . GLU A 1 79 ? -6.534 6.896 3.977 1.00 97.50 79 GLU A O 1
ATOM 626 N N . LEU A 1 80 ? -4.294 6.977 3.978 1.00 97.12 80 LEU A N 1
ATOM 627 C CA . LEU A 1 80 ? -4.168 6.722 5.416 1.00 97.12 80 LEU A CA 1
ATOM 628 C C . LEU A 1 80 ? -4.812 7.835 6.250 1.00 97.12 80 LEU A C 1
ATOM 630 O O . LEU A 1 80 ? -5.511 7.529 7.217 1.00 97.12 80 LEU A O 1
ATOM 634 N N . ARG A 1 81 ? -4.617 9.109 5.878 1.00 97.44 81 ARG A N 1
ATOM 635 C CA . ARG A 1 81 ? -5.228 10.266 6.552 1.00 97.44 81 ARG A CA 1
ATOM 636 C C . ARG A 1 81 ? -6.744 10.187 6.495 1.00 97.44 81 ARG A C 1
ATOM 638 O O . ARG A 1 81 ? -7.385 10.251 7.539 1.00 97.44 81 ARG A O 1
ATOM 645 N N . LYS A 1 82 ? -7.306 9.969 5.305 1.00 97.69 82 LYS A N 1
ATOM 646 C CA . LYS A 1 82 ? -8.751 9.812 5.108 1.00 97.69 82 LYS A CA 1
ATOM 647 C C . LYS A 1 82 ? -9.328 8.706 5.997 1.00 97.69 82 LYS A C 1
ATOM 649 O O . LYS A 1 82 ? -10.275 8.939 6.742 1.00 97.69 82 LYS A O 1
ATOM 654 N N . LEU A 1 83 ? -8.723 7.519 5.969 1.00 97.44 83 LEU A N 1
ATOM 655 C CA . LEU A 1 83 ? -9.180 6.378 6.766 1.00 97.44 83 LEU A CA 1
ATOM 656 C C . LEU A 1 83 ? -9.051 6.633 8.274 1.00 97.44 83 LEU A C 1
ATOM 658 O O . LEU A 1 83 ? -9.950 6.282 9.038 1.00 97.44 83 LEU A O 1
ATOM 662 N N . ALA A 1 84 ? -7.962 7.266 8.710 1.00 94.62 84 ALA A N 1
ATOM 663 C CA . ALA A 1 84 ? -7.759 7.620 10.109 1.00 94.62 84 ALA A CA 1
ATOM 664 C C . ALA A 1 84 ? -8.772 8.672 10.595 1.00 94.62 84 ALA A C 1
ATOM 666 O O . ALA A 1 84 ? -9.290 8.533 11.706 1.00 94.62 84 ALA A O 1
ATOM 667 N N . THR A 1 85 ? -9.102 9.675 9.770 1.00 95.12 85 THR A N 1
ATOM 668 C CA . THR A 1 85 ? -10.165 10.659 10.043 1.00 95.12 85 THR A CA 1
ATOM 669 C C . THR A 1 85 ? -11.523 9.980 10.221 1.00 95.12 85 THR A C 1
ATOM 671 O O . THR A 1 85 ? -12.253 10.319 11.150 1.00 95.12 85 THR A O 1
ATOM 674 N N . ASP A 1 86 ? -11.812 8.952 9.423 1.00 96.06 86 ASP A N 1
ATOM 675 C CA . ASP A 1 86 ? -13.023 8.128 9.545 1.00 96.06 86 ASP A CA 1
ATOM 676 C C . ASP A 1 86 ? -12.964 7.123 10.718 1.00 96.06 86 ASP A C 1
ATOM 678 O O . ASP A 1 86 ? -13.854 6.283 10.890 1.00 96.06 86 ASP A O 1
ATOM 682 N N . GLY A 1 87 ? -11.901 7.162 11.530 1.00 95.75 87 GLY A N 1
ATOM 683 C CA . GLY A 1 87 ? -11.702 6.275 12.673 1.00 95.75 87 GLY A CA 1
ATOM 684 C C . GLY A 1 87 ? -11.444 4.814 12.291 1.00 95.75 87 GLY A C 1
ATOM 685 O O . GLY A 1 87 ? -11.657 3.923 13.118 1.00 95.75 87 GLY A O 1
ATOM 686 N N . LYS A 1 88 ? -11.003 4.542 11.057 1.00 97.88 88 LYS A N 1
ATOM 687 C CA . LYS A 1 88 ? -10.764 3.188 10.547 1.00 97.88 88 LYS A CA 1
ATOM 688 C C . LYS A 1 88 ? -9.370 2.686 10.898 1.00 97.88 88 LYS A C 1
ATOM 690 O O . LYS A 1 88 ? -8.370 3.382 10.744 1.00 97.88 88 LYS A O 1
ATOM 695 N N . SER A 1 89 ? -9.304 1.430 11.329 1.00 98.31 89 SER A N 1
ATOM 696 C CA . SER A 1 89 ? -8.048 0.682 11.364 1.00 98.31 89 SER A CA 1
ATOM 697 C C . SER A 1 89 ? -7.657 0.242 9.957 1.00 98.31 89 SER A C 1
ATOM 699 O O . SER A 1 89 ? -8.521 0.039 9.103 1.00 98.31 89 SER A O 1
ATOM 701 N N . VAL A 1 90 ? -6.363 0.051 9.723 1.00 98.44 90 VAL A N 1
ATOM 702 C CA . VAL A 1 90 ? -5.813 -0.244 8.399 1.00 98.44 90 VAL A CA 1
ATOM 703 C C . VAL A 1 90 ? -4.920 -1.479 8.451 1.00 98.44 90 VAL A C 1
ATOM 705 O O . VAL A 1 90 ? -4.090 -1.625 9.345 1.00 98.44 90 VAL A O 1
ATOM 708 N N . ALA A 1 91 ? -5.064 -2.358 7.465 1.00 98.38 91 ALA A N 1
ATOM 709 C CA . ALA A 1 91 ? -4.084 -3.383 7.132 1.00 98.38 91 ALA A CA 1
ATOM 710 C C . ALA A 1 91 ? -3.481 -3.028 5.768 1.00 98.38 91 ALA A C 1
ATOM 712 O O . ALA A 1 91 ? -4.163 -3.122 4.754 1.00 98.38 91 ALA A O 1
ATOM 713 N N . SER A 1 92 ? -2.229 -2.587 5.736 1.00 97.44 92 SER A N 1
ATOM 714 C CA . SER A 1 92 ? -1.538 -2.153 4.524 1.00 97.44 92 SER A CA 1
ATOM 715 C C . SER A 1 92 ? -0.580 -3.222 3.999 1.00 97.44 92 SER A C 1
ATOM 717 O O . SER A 1 92 ? 0.092 -3.933 4.758 1.00 97.44 92 SER A O 1
ATOM 719 N N . SER A 1 93 ? -0.509 -3.337 2.675 1.00 95.56 93 SER A N 1
ATOM 720 C CA . SER A 1 93 ? 0.439 -4.198 1.974 1.00 95.56 93 SER A CA 1
ATOM 721 C C . SER A 1 93 ? 0.962 -3.522 0.711 1.00 95.56 93 SER A C 1
ATOM 723 O O . SER A 1 93 ? 0.173 -3.059 -0.110 1.00 95.56 93 SER A O 1
ATOM 725 N N . GLY A 1 94 ? 2.278 -3.582 0.496 1.00 89.00 94 GLY A N 1
ATOM 726 C CA . GLY A 1 94 ? 2.917 -3.148 -0.754 1.00 89.00 94 GLY A CA 1
ATOM 727 C C . GLY A 1 94 ? 3.759 -1.877 -0.652 1.00 89.00 94 GLY A C 1
ATOM 728 O O . GLY A 1 94 ? 4.540 -1.626 -1.568 1.00 89.00 94 GLY A O 1
ATOM 729 N N . PHE A 1 95 ? 3.662 -1.141 0.454 1.00 93.69 95 PHE A N 1
ATOM 730 C CA . PHE A 1 95 ? 4.459 0.047 0.755 1.00 93.69 95 PHE A CA 1
ATOM 731 C C . PHE A 1 95 ? 4.644 0.166 2.283 1.00 93.69 95 PHE A C 1
ATOM 733 O O . PHE A 1 95 ? 3.746 -0.273 3.012 1.00 93.69 95 PHE A O 1
ATOM 740 N N . PRO A 1 96 ? 5.793 0.656 2.782 1.00 94.88 96 PRO A N 1
ATOM 741 C CA . PRO A 1 96 ? 7.007 1.029 2.046 1.00 94.88 96 PRO A CA 1
ATOM 742 C C . PRO A 1 96 ? 7.797 -0.208 1.564 1.00 94.88 96 PRO A C 1
ATOM 744 O O . PRO A 1 96 ? 7.624 -1.317 2.069 1.00 94.88 96 PRO A O 1
ATOM 747 N N . ARG A 1 97 ? 8.652 -0.053 0.549 1.00 91.56 97 ARG A N 1
ATOM 748 C CA . ARG A 1 97 ? 9.519 -1.115 -0.017 1.00 91.56 97 ARG A CA 1
ATOM 749 C C . ARG A 1 97 ? 11.005 -0.841 0.201 1.00 91.56 97 ARG A C 1
ATOM 751 O O . ARG A 1 97 ? 11.813 -1.761 0.100 1.00 91.56 97 ARG A O 1
ATOM 758 N N . THR A 1 98 ? 11.356 0.404 0.494 1.00 93.19 98 THR A N 1
ATOM 759 C CA . THR A 1 98 ? 12.717 0.873 0.760 1.00 93.19 98 THR A CA 1
ATOM 760 C C . THR A 1 98 ? 12.780 1.607 2.097 1.00 93.19 98 THR A C 1
ATOM 762 O O . THR A 1 98 ? 11.759 2.043 2.627 1.00 93.19 98 THR A O 1
ATOM 765 N N . ILE A 1 99 ? 13.990 1.763 2.639 1.00 95.00 99 ILE A N 1
ATOM 766 C CA . ILE A 1 99 ? 14.207 2.560 3.856 1.00 95.00 99 ILE A CA 1
ATOM 767 C C . ILE A 1 99 ? 13.814 4.023 3.627 1.00 95.00 99 ILE A C 1
ATOM 769 O O . ILE A 1 99 ? 13.134 4.594 4.467 1.00 95.00 99 ILE A O 1
ATOM 773 N N . PHE A 1 100 ? 14.140 4.582 2.459 1.00 94.88 100 PHE A N 1
ATOM 774 C CA . PHE A 1 100 ? 13.751 5.941 2.081 1.00 94.88 100 PHE A CA 1
ATOM 775 C C . PHE A 1 100 ? 12.229 6.155 2.134 1.00 94.88 100 PHE A C 1
ATOM 777 O O . PHE A 1 100 ? 11.751 7.097 2.757 1.00 94.88 100 PHE A O 1
ATOM 784 N N . GLU A 1 101 ? 11.446 5.246 1.542 1.00 95.75 101 GLU A N 1
ATOM 785 C CA . GLU A 1 101 ? 9.977 5.299 1.617 1.00 95.75 101 GLU A CA 1
ATOM 786 C C . GLU A 1 101 ? 9.482 5.210 3.073 1.00 95.75 101 GLU A C 1
ATOM 788 O O . GLU A 1 101 ? 8.566 5.932 3.461 1.00 95.75 101 GLU A O 1
ATOM 793 N N . ALA A 1 102 ? 10.116 4.372 3.901 1.00 95.12 102 ALA A N 1
ATOM 794 C CA . ALA A 1 102 ? 9.760 4.241 5.312 1.00 95.12 102 ALA A CA 1
ATOM 795 C C . ALA A 1 102 ? 10.069 5.511 6.126 1.00 95.12 102 ALA A C 1
ATOM 797 O O . ALA A 1 102 ? 9.285 5.872 7.001 1.00 95.12 102 ALA A O 1
ATOM 798 N N . GLU A 1 103 ? 11.172 6.205 5.837 1.00 93.88 103 GLU A N 1
ATOM 799 C CA . GLU A 1 103 ? 11.529 7.479 6.477 1.00 93.88 103 GLU A CA 1
ATOM 800 C C . GLU A 1 103 ? 10.510 8.585 6.171 1.00 93.88 103 GLU A C 1
ATOM 802 O O . GLU A 1 103 ? 10.209 9.399 7.045 1.00 93.88 103 GLU A O 1
ATOM 807 N N . ILE A 1 104 ? 9.929 8.580 4.967 1.00 89.69 104 ILE A N 1
ATOM 808 C CA . ILE A 1 104 ? 8.869 9.514 4.560 1.00 89.69 104 ILE A CA 1
ATOM 809 C C . ILE A 1 104 ? 7.543 9.200 5.267 1.00 89.69 104 ILE A C 1
ATOM 811 O O . ILE A 1 104 ? 6.825 10.107 5.688 1.00 89.69 104 ILE A O 1
ATOM 815 N N . GLU A 1 105 ? 7.189 7.920 5.380 1.00 93.44 105 GLU A N 1
ATOM 816 C CA . GLU A 1 105 ? 5.852 7.497 5.812 1.00 93.44 105 GLU A CA 1
ATOM 817 C C . GLU A 1 105 ? 5.716 7.382 7.337 1.00 93.44 105 GLU A C 1
ATOM 819 O O . GLU A 1 105 ? 4.666 7.694 7.903 1.00 93.44 105 GLU A O 1
ATOM 824 N N . LEU A 1 106 ? 6.780 6.970 8.034 1.00 95.00 106 LEU A N 1
ATOM 825 C CA . LEU A 1 106 ? 6.738 6.706 9.473 1.00 95.00 106 LEU A CA 1
ATOM 826 C C . LEU A 1 106 ? 6.282 7.913 10.321 1.00 95.00 106 LEU A C 1
ATOM 828 O O . LEU A 1 106 ? 5.512 7.689 11.261 1.00 95.00 106 LEU A O 1
ATOM 832 N N . PRO A 1 107 ? 6.677 9.173 10.031 1.00 96.44 107 PRO A N 1
ATOM 833 C CA . PRO A 1 107 ? 6.139 10.337 10.734 1.00 96.44 107 PRO A CA 1
ATOM 834 C C . PRO A 1 107 ? 4.614 10.445 10.614 1.00 96.44 107 PRO A C 1
ATOM 836 O O . PRO A 1 107 ? 3.937 10.634 11.624 1.00 96.44 107 PRO A O 1
ATOM 839 N N . VAL A 1 108 ? 4.069 10.243 9.409 1.00 96.25 108 VAL A N 1
ATOM 840 C CA . VAL A 1 108 ? 2.621 10.287 9.150 1.00 96.25 108 VAL A CA 1
ATOM 841 C C . VAL A 1 108 ? 1.916 9.126 9.846 1.00 96.25 108 VAL A C 1
ATOM 843 O O . VAL A 1 108 ? 0.916 9.327 10.529 1.00 96.25 108 VAL A O 1
ATOM 846 N N . MET A 1 109 ? 2.452 7.907 9.767 1.00 96.31 109 MET A N 1
ATOM 847 C CA . MET A 1 109 ? 1.867 6.769 10.482 1.00 96.31 109 MET A CA 1
ATOM 848 C C . MET A 1 109 ? 1.803 7.009 11.995 1.00 96.31 109 MET A C 1
ATOM 850 O O . MET A 1 109 ? 0.794 6.691 12.626 1.00 96.31 109 MET A O 1
ATOM 854 N N . ARG A 1 110 ? 2.865 7.570 12.589 1.00 96.94 110 ARG A N 1
ATOM 855 C CA . ARG A 1 110 ? 2.922 7.878 14.027 1.00 96.94 110 ARG A CA 1
ATOM 856 C C . ARG A 1 110 ? 1.951 8.983 14.418 1.00 96.94 110 ARG A C 1
ATOM 858 O O . ARG A 1 110 ? 1.327 8.879 15.472 1.00 96.94 110 ARG A O 1
ATOM 865 N N . GLU A 1 111 ? 1.786 9.994 13.571 1.00 96.88 111 GLU A N 1
ATOM 866 C CA . GLU A 1 111 ? 0.765 11.031 13.735 1.00 96.88 111 GLU A CA 1
ATOM 867 C C . GLU A 1 111 ? -0.642 10.408 13.802 1.00 96.88 111 GLU A C 1
ATOM 869 O O . GLU A 1 111 ? -1.404 10.680 14.731 1.00 96.88 111 GLU A O 1
ATOM 874 N N . LEU A 1 112 ? -0.963 9.514 12.861 1.00 96.25 112 LEU A N 1
ATOM 875 C CA . LEU A 1 112 ? -2.310 8.963 12.691 1.00 96.25 112 LEU A CA 1
ATOM 876 C C . LEU A 1 112 ? -2.647 7.829 13.674 1.00 96.25 112 LEU A C 1
ATOM 878 O O . LEU A 1 112 ? -3.760 7.762 14.202 1.00 96.25 112 LEU A O 1
ATOM 882 N N . PHE A 1 113 ? -1.697 6.931 13.943 1.00 96.81 113 PHE A N 1
ATOM 883 C CA . PHE A 1 113 ? -1.938 5.680 14.678 1.00 96.81 113 PHE A CA 1
ATOM 884 C C . PHE A 1 113 ? -1.170 5.575 16.004 1.00 96.81 113 PHE A C 1
ATOM 886 O O . PHE A 1 113 ? -1.448 4.670 16.802 1.00 96.81 113 PHE A O 1
ATOM 893 N N . ARG A 1 114 ? -0.264 6.520 16.298 1.00 94.62 114 ARG A N 1
ATOM 894 C CA . ARG A 1 114 ? 0.604 6.520 17.492 1.00 94.62 114 ARG A CA 1
ATOM 895 C C . ARG A 1 114 ? 1.371 5.196 17.612 1.00 94.62 114 ARG A C 1
ATOM 897 O O . ARG A 1 114 ? 1.869 4.681 16.621 1.00 94.62 114 ARG A O 1
ATOM 904 N N . GLU A 1 115 ? 1.420 4.609 18.804 1.00 94.44 115 GLU A N 1
ATOM 905 C CA . GLU A 1 115 ? 2.104 3.334 19.070 1.00 94.44 115 GLU A CA 1
ATOM 906 C C . GLU A 1 115 ? 1.343 2.098 18.552 1.00 94.44 115 GLU A C 1
ATOM 908 O O . GLU A 1 115 ? 1.777 0.967 18.748 1.00 94.44 115 GLU A O 1
ATOM 913 N N . ARG A 1 116 ? 0.179 2.265 17.907 1.00 96.88 116 ARG A N 1
ATOM 914 C CA . ARG A 1 116 ? -0.653 1.141 17.436 1.00 96.88 116 ARG A CA 1
ATOM 915 C C . ARG A 1 116 ? -0.315 0.774 15.995 1.00 96.88 116 ARG A C 1
ATOM 917 O O . ARG A 1 116 ? -1.212 0.614 15.169 1.00 96.88 116 ARG A O 1
ATOM 924 N N . ILE A 1 117 ? 0.981 0.668 15.719 1.00 97.62 117 ILE A N 1
ATOM 925 C CA . ILE A 1 117 ? 1.551 0.289 14.427 1.00 97.62 117 ILE A CA 1
ATOM 926 C C . ILE A 1 117 ? 2.244 -1.060 14.606 1.00 97.62 117 ILE A C 1
ATOM 928 O O . ILE A 1 117 ? 3.145 -1.202 15.429 1.00 97.62 117 ILE A O 1
ATOM 932 N N . PHE A 1 118 ? 1.831 -2.056 13.831 1.00 97.56 118 PHE A N 1
ATOM 933 C CA . PHE A 1 118 ? 2.359 -3.416 13.897 1.00 97.56 118 PHE A CA 1
ATOM 934 C C . PHE A 1 118 ? 2.915 -3.815 12.537 1.00 97.56 118 PHE A C 1
ATOM 936 O O . PHE A 1 118 ? 2.226 -3.673 11.534 1.00 97.56 118 PHE A O 1
ATOM 943 N N . ALA A 1 119 ?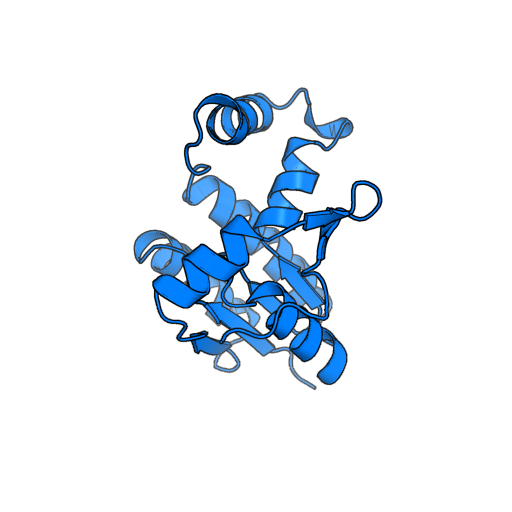 4.131 -4.351 12.489 1.00 96.56 119 ALA A N 1
ATOM 944 C CA . ALA A 1 119 ? 4.755 -4.800 11.249 1.00 96.56 119 ALA A CA 1
ATOM 945 C C . ALA A 1 119 ? 4.999 -6.311 11.279 1.00 96.56 119 ALA A C 1
ATOM 947 O O . ALA A 1 119 ? 5.605 -6.835 12.211 1.00 96.56 119 ALA A O 1
ATOM 948 N N . PHE A 1 120 ? 4.560 -7.006 10.231 1.00 97.62 120 PHE A N 1
ATOM 949 C CA . PHE A 1 120 ? 4.755 -8.442 10.060 1.00 97.62 120 PHE A CA 1
ATOM 950 C C . PHE A 1 120 ? 5.509 -8.720 8.767 1.00 97.62 120 PHE A C 1
ATOM 952 O O . PHE A 1 120 ? 5.201 -8.158 7.719 1.00 97.62 120 PHE A O 1
ATOM 959 N N . ILE A 1 121 ? 6.477 -9.632 8.824 1.00 96.31 121 ILE A N 1
ATOM 960 C CA . ILE A 1 121 ? 7.251 -10.061 7.657 1.00 96.31 121 ILE A CA 1
ATOM 961 C C . ILE A 1 121 ? 6.900 -11.515 7.357 1.00 96.31 121 ILE A C 1
ATOM 963 O O . ILE A 1 121 ? 7.204 -12.414 8.141 1.00 96.31 121 ILE A O 1
ATOM 967 N N . LEU A 1 122 ? 6.296 -11.759 6.196 1.00 95.44 122 LEU A N 1
ATOM 968 C CA . LEU A 1 122 ? 6.081 -13.106 5.681 1.00 95.44 122 LEU A CA 1
ATOM 969 C C . LEU A 1 122 ? 7.388 -13.634 5.093 1.00 95.44 122 LEU A C 1
ATOM 971 O O . LEU A 1 122 ? 7.803 -13.228 4.005 1.00 95.44 122 LEU A O 1
ATOM 975 N N . ARG A 1 123 ? 8.028 -14.555 5.813 1.00 94.62 123 ARG A N 1
ATOM 976 C CA . ARG A 1 123 ? 9.241 -15.239 5.360 1.00 94.62 123 ARG A CA 1
ATOM 977 C C . ARG A 1 123 ? 8.854 -16.411 4.465 1.00 94.62 123 ARG A C 1
ATOM 979 O O . ARG A 1 123 ? 8.194 -17.344 4.909 1.00 94.62 123 ARG A O 1
ATOM 986 N N . VAL A 1 124 ? 9.241 -16.336 3.198 1.00 93.50 124 VAL A N 1
ATOM 987 C CA . VAL A 1 124 ? 9.007 -17.376 2.191 1.00 93.50 124 VAL A CA 1
ATOM 988 C C . VAL A 1 124 ? 10.301 -17.549 1.408 1.00 93.50 124 VAL A C 1
ATOM 990 O O . VAL A 1 124 ? 10.893 -16.551 1.004 1.00 93.50 124 VAL A O 1
ATOM 993 N N . GLY A 1 125 ? 10.739 -18.797 1.226 1.00 93.81 125 GLY A N 1
ATOM 994 C CA . GLY A 1 125 ? 11.949 -19.107 0.464 1.00 93.81 125 GLY A CA 1
ATOM 995 C C . GLY A 1 125 ? 11.822 -18.707 -1.006 1.00 93.81 125 GLY A C 1
ATOM 996 O O . GLY A 1 125 ? 10.719 -18.668 -1.557 1.00 93.81 125 GLY A O 1
ATOM 997 N N . GLU A 1 126 ? 12.954 -18.421 -1.642 1.00 93.69 126 GLU A N 1
ATOM 998 C CA . GLU A 1 126 ? 13.018 -17.994 -3.042 1.00 93.69 126 GLU A CA 1
ATOM 999 C C . GLU A 1 126 ? 12.339 -18.993 -3.984 1.00 93.69 126 GLU A C 1
ATOM 1001 O O . GLU A 1 126 ? 11.480 -18.604 -4.771 1.00 93.69 126 GLU A O 1
ATOM 1006 N N . GLU A 1 127 ? 12.621 -20.288 -3.831 1.00 93.50 127 GLU A N 1
ATOM 1007 C CA . GLU A 1 127 ? 12.005 -21.348 -4.633 1.00 93.50 127 GLU A CA 1
ATOM 1008 C C . GLU A 1 127 ? 10.473 -21.329 -4.521 1.00 93.50 127 GLU A C 1
ATOM 1010 O O . GLU A 1 127 ? 9.757 -21.366 -5.522 1.00 93.50 127 GLU A O 1
ATOM 1015 N N . THR A 1 128 ? 9.947 -21.173 -3.302 1.00 91.25 128 THR A N 1
ATOM 1016 C CA . THR A 1 128 ? 8.500 -21.058 -3.082 1.00 91.25 128 THR A CA 1
ATOM 1017 C C . THR A 1 128 ? 7.944 -19.783 -3.717 1.00 91.25 128 THR A C 1
ATOM 1019 O O . THR A 1 128 ? 6.859 -19.806 -4.298 1.00 91.25 128 THR A O 1
ATOM 1022 N N . SER A 1 129 ? 8.666 -18.664 -3.635 1.00 91.62 129 SER A N 1
ATOM 1023 C CA . SER A 1 129 ? 8.290 -17.413 -4.301 1.00 91.62 129 SER A CA 1
ATOM 1024 C C . SER A 1 129 ? 8.210 -17.600 -5.822 1.00 91.62 129 SER A C 1
ATOM 1026 O O . SER A 1 129 ? 7.172 -17.311 -6.425 1.00 91.62 129 SER A O 1
ATOM 1028 N N . LEU A 1 130 ? 9.252 -18.153 -6.444 1.00 91.44 130 LEU A N 1
ATOM 1029 C CA . LEU A 1 130 ? 9.313 -18.430 -7.881 1.00 91.44 130 LEU A CA 1
ATOM 1030 C C . LEU A 1 130 ? 8.195 -19.383 -8.318 1.00 91.44 130 LEU A C 1
ATOM 1032 O O . LEU A 1 130 ? 7.440 -19.080 -9.247 1.00 91.44 130 LEU A O 1
ATOM 1036 N N . PHE A 1 131 ? 8.016 -20.494 -7.603 1.00 91.44 131 PHE A N 1
ATOM 1037 C CA . PHE A 1 131 ? 6.955 -21.466 -7.861 1.00 91.44 131 PHE A CA 1
ATOM 1038 C C . PHE A 1 131 ? 5.563 -20.822 -7.814 1.00 91.44 131 PHE A C 1
ATOM 1040 O O . PHE A 1 131 ? 4.731 -21.016 -8.703 1.00 91.44 131 PHE A O 1
ATOM 1047 N N . ARG A 1 132 ? 5.297 -20.006 -6.791 1.00 90.06 132 ARG A N 1
ATOM 1048 C CA . ARG A 1 132 ? 3.993 -19.356 -6.622 1.00 90.06 132 ARG A CA 1
ATOM 1049 C C . ARG A 1 132 ? 3.716 -18.293 -7.677 1.00 90.06 132 ARG A C 1
ATOM 1051 O O . ARG A 1 132 ? 2.559 -18.150 -8.071 1.00 90.06 132 ARG A O 1
ATOM 1058 N N . ASN A 1 133 ? 4.728 -17.534 -8.099 1.00 88.31 133 ASN A N 1
ATOM 1059 C CA . ASN A 1 133 ? 4.560 -16.489 -9.111 1.00 88.31 133 ASN A CA 1
ATOM 1060 C C . ASN A 1 133 ? 4.442 -17.083 -10.523 1.00 88.31 133 ASN A C 1
ATOM 1062 O O . ASN A 1 133 ? 3.540 -16.686 -11.252 1.00 88.31 133 ASN A O 1
ATOM 1066 N N . SER A 1 134 ? 5.252 -18.089 -10.875 1.00 89.50 134 SER A N 1
ATOM 1067 C CA . SER A 1 134 ? 5.183 -18.778 -12.180 1.00 89.50 134 SER A CA 1
ATOM 1068 C C . SER A 1 134 ? 3.849 -19.489 -12.434 1.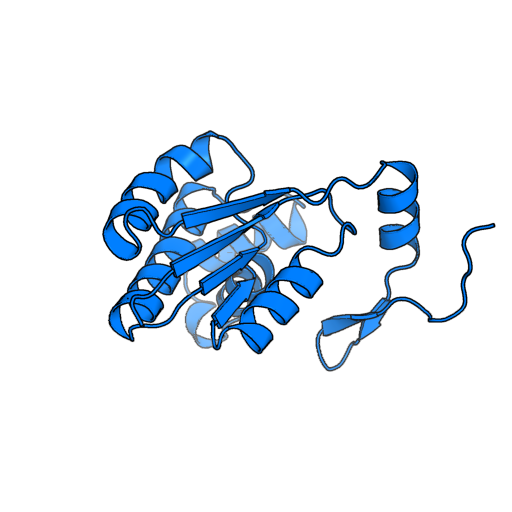00 89.50 134 SER A C 1
ATOM 1070 O O . SER A 1 134 ? 3.424 -19.638 -13.577 1.00 89.50 134 SER A O 1
ATOM 1072 N N . ARG A 1 135 ? 3.153 -19.909 -11.371 1.00 88.31 135 ARG A N 1
ATOM 1073 C CA . ARG A 1 135 ? 1.843 -20.580 -11.454 1.00 88.31 135 ARG A CA 1
ATOM 1074 C C . ARG A 1 135 ? 0.657 -19.674 -11.129 1.00 88.31 135 ARG A C 1
ATOM 1076 O O . ARG A 1 135 ? -0.479 -20.155 -11.068 1.00 88.31 135 ARG A O 1
ATOM 1083 N N . ARG A 1 136 ? 0.892 -18.380 -10.898 1.00 85.06 136 ARG A N 1
ATOM 1084 C CA . ARG A 1 136 ? -0.171 -17.427 -10.574 1.00 85.06 136 ARG A CA 1
ATOM 1085 C C . ARG A 1 136 ? -1.077 -17.228 -11.785 1.00 85.06 136 ARG A C 1
ATOM 1087 O O . ARG A 1 136 ? -0.624 -16.871 -12.865 1.00 85.06 136 ARG A O 1
ATOM 1094 N N . ARG A 1 137 ? -2.381 -17.391 -11.574 1.00 84.81 137 ARG A N 1
ATOM 1095 C CA . ARG A 1 137 ? -3.418 -16.966 -12.518 1.00 84.81 137 ARG A CA 1
ATOM 1096 C C . ARG A 1 137 ? -4.084 -15.714 -11.977 1.00 84.81 137 ARG A C 1
ATOM 1098 O O . ARG A 1 137 ? -4.238 -15.584 -10.767 1.00 84.81 137 ARG A O 1
ATOM 1105 N N . ILE A 1 138 ? -4.486 -14.806 -12.853 1.00 82.56 138 ILE A N 1
ATOM 1106 C CA . ILE A 1 138 ? -5.251 -13.616 -12.478 1.00 82.56 138 ILE A CA 1
ATOM 1107 C C . ILE A 1 138 ? -6.637 -13.758 -13.092 1.00 82.56 138 ILE A C 1
ATOM 1109 O O . ILE A 1 138 ? -6.764 -14.052 -14.279 1.00 82.56 138 ILE A O 1
ATOM 1113 N N . CYS A 1 139 ? -7.679 -13.596 -12.278 1.00 79.69 139 CYS A N 1
ATOM 1114 C CA . CYS A 1 139 ? -9.040 -13.552 -12.795 1.00 79.69 139 CYS A CA 1
ATOM 1115 C C . CYS A 1 139 ? -9.202 -12.307 -13.675 1.00 79.69 139 CYS A C 1
ATOM 1117 O O . CYS A 1 139 ? -9.014 -11.196 -13.194 1.00 79.69 139 CYS A O 1
ATOM 1119 N N . THR A 1 140 ? -9.595 -12.466 -14.936 1.00 81.00 140 THR A N 1
ATOM 1120 C CA . THR A 1 140 ? -9.784 -11.337 -15.865 1.00 81.00 140 THR A CA 1
ATOM 1121 C C . THR A 1 140 ? -10.961 -10.434 -15.497 1.00 81.00 140 THR A C 1
ATOM 1123 O O . THR A 1 140 ? -11.040 -9.318 -15.987 1.00 81.00 140 THR A O 1
ATOM 1126 N N . LYS A 1 141 ? -11.874 -10.902 -14.634 1.00 77.81 141 LYS A N 1
ATOM 1127 C CA . LYS A 1 141 ? -13.042 -10.133 -14.183 1.00 77.81 141 LYS A CA 1
ATOM 1128 C C . LYS A 1 141 ? -12.775 -9.336 -12.908 1.00 77.81 141 LYS A C 1
ATOM 1130 O O . LYS A 1 141 ? -13.159 -8.180 -12.820 1.00 77.81 141 LYS A O 1
ATOM 1135 N N . CYS A 1 142 ? -12.188 -9.969 -11.890 1.00 75.94 142 CYS A N 1
ATOM 1136 C CA . CYS A 1 142 ? -11.997 -9.344 -10.575 1.00 75.94 142 CYS A CA 1
ATOM 1137 C C . CYS A 1 142 ? -10.534 -9.046 -10.235 1.00 75.94 142 CYS A C 1
ATOM 1139 O O . CYS A 1 142 ? -10.260 -8.571 -9.139 1.00 75.94 142 CYS A O 1
ATOM 1141 N N . HIS A 1 143 ? -9.596 -9.373 -11.128 1.00 69.75 143 HIS A N 1
ATOM 1142 C CA . HIS A 1 143 ? -8.151 -9.161 -10.985 1.00 69.75 143 HIS A CA 1
ATOM 1143 C C . HIS A 1 143 ? -7.510 -9.789 -9.734 1.00 69.75 143 HIS A C 1
ATOM 1145 O O . HIS A 1 143 ? -6.323 -9.585 -9.472 1.00 69.75 143 HIS A O 1
ATOM 1151 N N . LYS A 1 144 ? -8.249 -10.625 -8.989 1.00 73.69 144 LYS A N 1
ATOM 1152 C CA . LYS A 1 144 ? -7.710 -11.363 -7.849 1.00 73.69 144 LYS A CA 1
ATOM 1153 C C . LYS A 1 144 ? -6.800 -12.505 -8.322 1.00 73.69 144 LYS A C 1
ATOM 1155 O O . LYS A 1 144 ? -7.126 -13.195 -9.298 1.00 73.69 144 LYS A O 1
ATOM 1160 N N . PRO A 1 145 ? -5.660 -12.728 -7.643 1.00 73.19 145 PRO A N 1
ATOM 1161 C CA . PRO A 1 145 ? -4.783 -13.846 -7.939 1.00 73.19 145 PRO A CA 1
ATOM 1162 C C . PRO A 1 145 ? -5.407 -15.159 -7.454 1.00 73.19 145 PRO A C 1
ATOM 1164 O O . PRO A 1 145 ? -5.846 -15.273 -6.312 1.00 73.19 145 PRO A O 1
ATOM 1167 N N . HIS A 1 146 ? -5.379 -16.174 -8.309 1.00 72.88 146 HIS A N 1
ATOM 1168 C CA . HIS A 1 146 ? -5.749 -17.546 -7.998 1.00 72.88 146 HIS A CA 1
ATOM 1169 C C . HIS A 1 146 ? -4.544 -18.462 -8.205 1.00 72.88 146 HIS A C 1
ATOM 1171 O O . HIS A 1 146 ? -3.821 -18.366 -9.201 1.00 72.88 146 HIS A O 1
ATOM 1177 N N . GLN A 1 147 ? -4.352 -19.392 -7.276 1.00 60.72 147 GLN A N 1
ATOM 1178 C CA . GLN A 1 147 ? -3.563 -20.595 -7.517 1.00 60.72 147 GLN A CA 1
ATOM 1179 C C . GLN A 1 147 ? -4.540 -21.726 -7.823 1.00 60.72 147 GLN A C 1
ATOM 1181 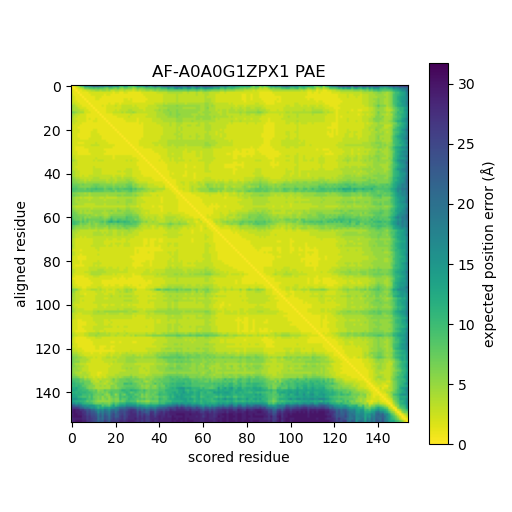O O . GLN A 1 147 ? -5.612 -21.785 -7.222 1.00 60.72 147 GLN A O 1
ATOM 1186 N N . LYS A 1 148 ? -4.205 -22.621 -8.760 1.00 50.41 148 LYS A N 1
ATOM 1187 C CA . LYS A 1 148 ? -4.938 -23.889 -8.848 1.00 50.41 148 LYS A CA 1
ATOM 1188 C C . LYS A 1 148 ? -4.813 -24.570 -7.480 1.00 50.41 148 LYS A C 1
ATOM 1190 O O . LYS A 1 148 ? -3.709 -24.955 -7.103 1.00 50.41 148 LYS A O 1
ATOM 1195 N N . ALA A 1 149 ? -5.922 -24.707 -6.755 1.00 45.25 149 ALA A N 1
ATOM 1196 C CA . ALA A 1 149 ? -6.028 -25.733 -5.729 1.00 45.25 149 ALA A CA 1
ATOM 1197 C C . ALA A 1 149 ? -5.694 -27.064 -6.426 1.00 45.25 149 ALA A C 1
ATOM 1199 O O . ALA A 1 149 ? -6.235 -27.321 -7.501 1.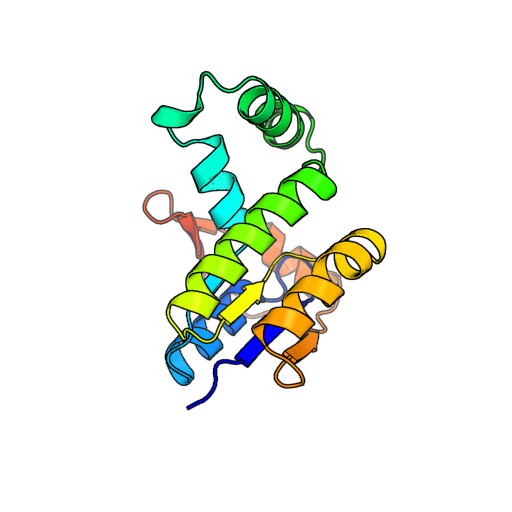00 45.25 149 ALA A O 1
ATOM 1200 N N . ASN A 1 150 ? -4.764 -27.845 -5.875 1.00 41.19 150 ASN A N 1
ATOM 1201 C CA . ASN A 1 150 ? -4.258 -29.123 -6.413 1.00 41.19 150 ASN A CA 1
ATOM 1202 C C . ASN A 1 150 ? -3.026 -29.054 -7.331 1.00 41.19 150 ASN A C 1
ATOM 1204 O O . ASN A 1 150 ? -2.914 -29.809 -8.293 1.00 41.19 150 ASN A O 1
ATOM 1208 N N . ALA A 1 151 ? -2.045 -28.219 -7.007 1.00 41.22 151 ALA A N 1
ATOM 1209 C CA . ALA A 1 151 ? -0.663 -28.636 -7.224 1.00 41.22 151 ALA A CA 1
ATOM 1210 C C . ALA A 1 151 ? -0.022 -28.734 -5.845 1.00 41.22 151 ALA A C 1
ATOM 1212 O O . ALA A 1 151 ? 0.444 -27.729 -5.310 1.00 41.22 151 ALA A O 1
ATOM 1213 N N . ALA A 1 152 ? -0.088 -29.928 -5.249 1.00 30.89 152 ALA A N 1
ATOM 1214 C CA . ALA A 1 152 ? 0.809 -30.261 -4.157 1.00 30.89 152 ALA A CA 1
ATOM 1215 C C . ALA A 1 152 ? 2.235 -29.870 -4.599 1.00 30.89 152 ALA A C 1
ATOM 1217 O O . ALA A 1 152 ? 2.600 -30.149 -5.750 1.00 30.89 152 ALA A O 1
ATOM 1218 N N . PRO A 1 153 ? 3.023 -29.177 -3.762 1.00 41.06 153 PRO A N 1
ATOM 1219 C CA . PRO A 1 153 ? 4.460 -29.313 -3.901 1.00 41.06 153 PRO A CA 1
ATOM 1220 C C . PRO A 1 153 ? 4.756 -30.800 -3.655 1.00 41.06 153 PRO A C 1
ATOM 1222 O O . PRO A 1 153 ? 4.007 -31.445 -2.920 1.00 41.06 153 PRO A O 1
ATOM 1225 N N . PHE A 1 154 ? 5.752 -31.356 -4.336 1.00 39.03 154 PHE A N 1
ATOM 1226 C CA . PHE A 1 154 ? 6.228 -32.707 -4.042 1.00 39.03 154 PHE A CA 1
ATOM 1227 C C . PHE A 1 154 ? 6.357 -32.949 -2.531 1.00 39.03 154 PHE A C 1
ATOM 1229 O O . PHE A 1 154 ? 6.772 -31.998 -1.825 1.00 39.03 154 PHE A O 1
#

pLDDT: mean 90.47, std 12.46, range [30.89, 98.44]